Protein AF-A0A851B8M5-F1 (afdb_monomer)

Radius of gyration: 13.6 Å; Cα contacts (8 Å, |Δi|>4): 42; chains: 1; bounding box: 34×10×32 Å

Structure (mmCIF, N/CA/C/O backbone):
data_AF-A0A851B8M5-F1
#
_entry.id   AF-A0A851B8M5-F1
#
loop_
_atom_site.group_PDB
_atom_site.id
_atom_site.type_symbol
_atom_site.label_atom_id
_atom_site.label_alt_id
_atom_site.label_comp_id
_atom_site.label_asym_id
_atom_site.label_entity_id
_atom_site.label_seq_id
_atom_site.pdbx_PDB_ins_code
_atom_site.Cartn_x
_atom_site.Cartn_y
_atom_site.Cartn_z
_atom_site.occupancy
_atom_site.B_iso_or_equiv
_atom_site.auth_seq_id
_atom_site.auth_comp_id
_atom_site.auth_asym_id
_atom_site.auth_atom_id
_atom_sit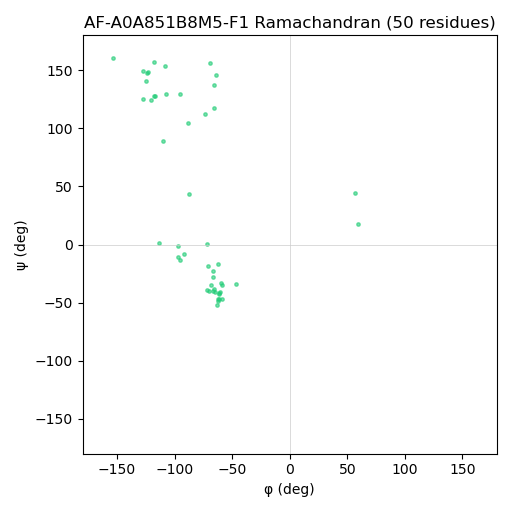e.pdbx_PDB_model_num
ATOM 1 N N . GLY A 1 1 ? 4.546 0.960 4.259 1.00 86.75 1 GLY A N 1
AT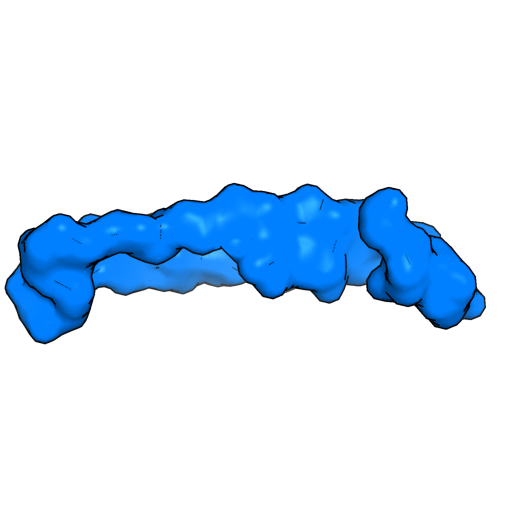OM 2 C CA . GLY A 1 1 ? 4.932 1.719 3.055 1.00 86.75 1 GLY A CA 1
ATOM 3 C C . GLY A 1 1 ? 4.663 0.877 1.827 1.00 86.75 1 GLY A C 1
ATOM 4 O O . GLY A 1 1 ? 4.519 -0.330 1.978 1.00 86.75 1 GLY A 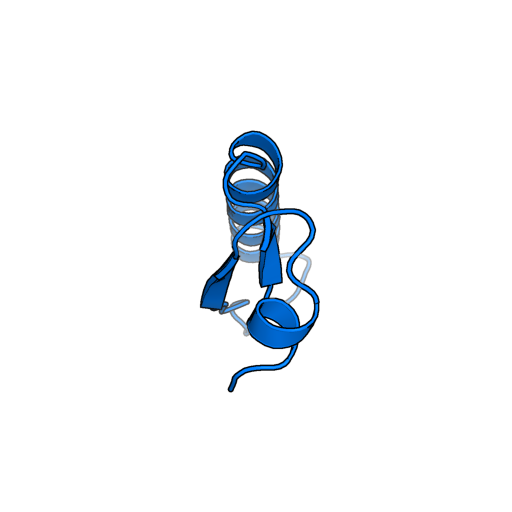O 1
ATOM 5 N N . ALA A 1 2 ? 4.580 1.492 0.653 1.00 94.50 2 ALA A N 1
ATOM 6 C CA . ALA A 1 2 ? 4.416 0.813 -0.632 1.00 94.50 2 ALA A CA 1
ATOM 7 C C . ALA A 1 2 ? 5.496 1.280 -1.620 1.00 94.50 2 ALA A C 1
ATOM 9 O O . ALA A 1 2 ? 5.959 2.420 -1.541 1.00 94.50 2 ALA A O 1
ATOM 10 N N . ILE A 1 3 ? 5.903 0.394 -2.529 1.00 94.31 3 ILE A N 1
ATOM 11 C CA . ILE A 1 3 ? 6.812 0.707 -3.634 1.00 94.31 3 ILE A CA 1
ATOM 12 C C . ILE A 1 3 ? 6.070 0.389 -4.926 1.00 94.31 3 ILE A C 1
ATOM 14 O O . ILE A 1 3 ? 5.606 -0.736 -5.097 1.00 94.31 3 ILE A O 1
ATOM 18 N N . PHE A 1 4 ? 5.962 1.374 -5.810 1.00 94.94 4 PHE A N 1
ATOM 19 C CA . PHE A 1 4 ? 5.306 1.225 -7.105 1.00 94.94 4 PHE A CA 1
ATOM 20 C C . PHE A 1 4 ? 6.257 1.620 -8.230 1.00 94.94 4 PHE A C 1
ATOM 22 O O . PHE A 1 4 ? 7.103 2.498 -8.062 1.00 94.94 4 PHE A O 1
ATOM 29 N N . GLU A 1 5 ? 6.129 0.978 -9.387 1.00 93.62 5 GLU A N 1
ATOM 30 C CA . GLU A 1 5 ? 6.858 1.398 -10.584 1.00 93.62 5 GLU A CA 1
ATOM 31 C C . GLU A 1 5 ? 6.329 2.752 -11.098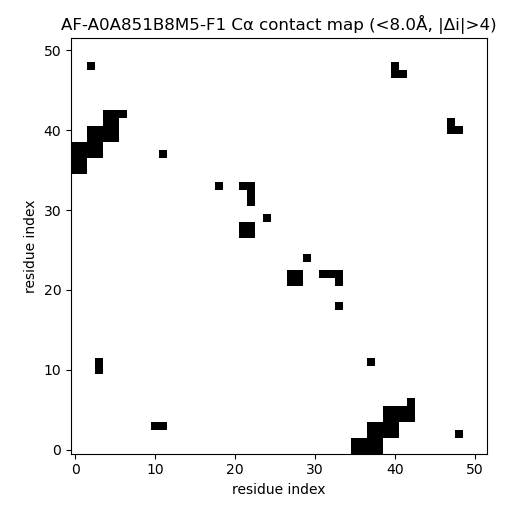 1.00 93.62 5 GLU A C 1
ATOM 33 O O . GLU A 1 5 ? 5.189 3.137 -10.846 1.00 93.62 5 GLU A O 1
ATOM 38 N N . GLY A 1 6 ? 7.142 3.504 -11.842 1.00 88.81 6 GLY A N 1
ATOM 39 C CA . GLY A 1 6 ? 6.800 4.864 -12.280 1.00 88.81 6 GLY A CA 1
ATOM 40 C C . GLY A 1 6 ? 5.565 4.970 -13.188 1.00 88.81 6 GLY A C 1
ATOM 41 O O . GLY A 1 6 ? 5.011 6.054 -13.347 1.00 88.81 6 GLY A O 1
ATOM 42 N N . ASN A 1 7 ? 5.113 3.861 -13.773 1.00 90.00 7 ASN A N 1
ATOM 43 C CA . ASN A 1 7 ? 3.900 3.767 -14.590 1.00 90.00 7 ASN A CA 1
ATOM 44 C C . ASN A 1 7 ? 2.668 3.258 -13.811 1.00 90.00 7 ASN A C 1
ATOM 46 O O . ASN A 1 7 ? 1.577 3.193 -14.378 1.00 90.00 7 ASN A O 1
ATOM 50 N N . ALA A 1 8 ? 2.805 2.934 -12.526 1.00 93.69 8 ALA A N 1
ATOM 51 C CA . ALA A 1 8 ? 1.765 2.341 -11.687 1.00 93.69 8 ALA A CA 1
ATOM 52 C C . ALA A 1 8 ? 0.855 3.396 -11.020 1.00 93.69 8 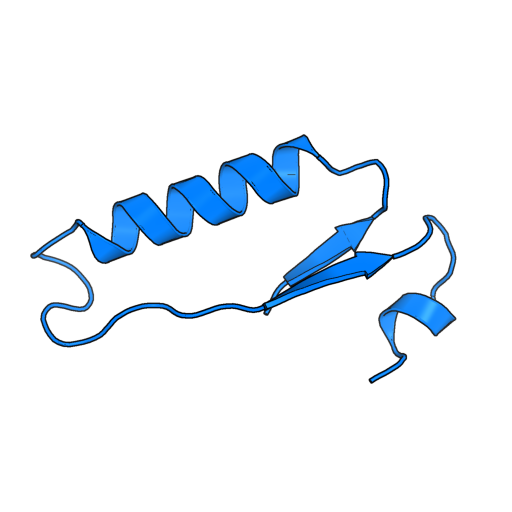ALA A C 1
ATOM 54 O O . ALA A 1 8 ? 0.507 3.309 -9.844 1.00 93.69 8 ALA A O 1
ATOM 55 N N . ALA A 1 9 ? 0.436 4.414 -11.782 1.00 93.38 9 ALA A N 1
ATOM 56 C CA . ALA A 1 9 ? -0.405 5.505 -11.274 1.00 93.38 9 ALA A CA 1
ATOM 57 C C . ALA A 1 9 ? -1.743 5.005 -10.695 1.00 93.38 9 ALA A C 1
ATOM 59 O O . ALA A 1 9 ? -2.235 5.535 -9.703 1.00 93.38 9 ALA A O 1
ATOM 60 N N . LYS A 1 10 ? -2.308 3.949 -11.293 1.00 96.75 10 LYS A N 1
ATO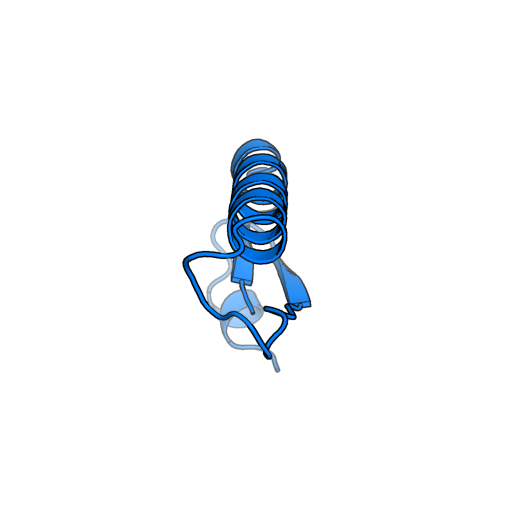M 61 C CA . LYS A 1 10 ? -3.546 3.329 -10.811 1.00 96.75 10 LYS A CA 1
ATOM 62 C C . LYS A 1 10 ? -3.352 2.613 -9.473 1.00 96.75 10 LYS A C 1
ATOM 64 O O . LYS A 1 10 ? -4.262 2.626 -8.651 1.00 96.75 10 LYS A O 1
ATOM 69 N N . ASP A 1 11 ? -2.184 2.016 -9.247 1.00 96.38 11 ASP A N 1
ATOM 70 C CA . ASP A 1 11 ? -1.884 1.349 -7.980 1.00 96.38 11 ASP A CA 1
ATOM 71 C C . ASP A 1 11 ? -1.716 2.373 -6.854 1.00 96.38 11 ASP A C 1
ATOM 73 O O . ASP A 1 11 ? -2.256 2.173 -5.770 1.00 96.38 11 ASP A O 1
ATOM 77 N N . ASP A 1 12 ? -1.065 3.511 -7.129 1.00 95.31 12 ASP A N 1
ATOM 78 C CA . ASP A 1 12 ? -0.979 4.638 -6.191 1.00 95.31 12 ASP A CA 1
ATOM 79 C C . ASP A 1 12 ? -2.370 5.166 -5.799 1.00 95.31 12 ASP A C 1
ATOM 81 O O . ASP A 1 12 ? -2.662 5.321 -4.612 1.00 95.31 12 ASP A O 1
ATOM 85 N N . GLU A 1 13 ? -3.253 5.381 -6.778 1.00 96.81 13 GLU A N 1
ATOM 86 C CA . GLU A 1 13 ? -4.618 5.863 -6.543 1.00 96.81 13 GLU A CA 1
ATOM 87 C C . GLU A 1 13 ? -5.442 4.868 -5.713 1.00 96.81 13 GLU A C 1
ATOM 89 O O . GLU A 1 13 ? -6.002 5.228 -4.674 1.00 96.81 13 GLU A O 1
ATOM 94 N N . VAL A 1 14 ? -5.476 3.600 -6.131 1.00 97.94 14 VAL A N 1
ATOM 95 C CA . VAL A 1 14 ? -6.264 2.559 -5.457 1.00 97.94 14 VAL A CA 1
ATOM 96 C C . VAL A 1 14 ? -5.727 2.287 -4.054 1.00 97.94 14 VAL A C 1
ATOM 98 O O . VAL A 1 14 ? -6.514 2.118 -3.124 1.00 97.94 14 VAL A O 1
ATOM 101 N N . PHE A 1 15 ? -4.406 2.292 -3.864 1.00 97.88 15 PHE A N 1
ATOM 102 C CA . PHE A 1 15 ? -3.801 2.120 -2.547 1.00 97.88 15 PHE A CA 1
ATOM 103 C C . PHE A 1 15 ? -4.205 3.245 -1.589 1.00 97.88 15 PHE A C 1
ATOM 105 O O . PHE A 1 15 ? -4.630 2.977 -0.463 1.00 97.88 15 PHE A O 1
ATOM 112 N N . LYS A 1 16 ? -4.124 4.507 -2.034 1.00 97.06 16 LYS A N 1
ATOM 113 C CA . LYS A 1 16 ? -4.542 5.665 -1.228 1.00 97.06 16 LYS A CA 1
ATOM 114 C C . LYS A 1 16 ? -6.026 5.602 -0.883 1.00 97.06 16 LYS A C 1
ATOM 116 O O . LYS A 1 16 ? -6.382 5.864 0.267 1.00 97.06 16 LYS A O 1
ATOM 121 N N . GLN A 1 17 ? -6.865 5.222 -1.847 1.00 97.88 17 GLN A N 1
ATOM 122 C CA . GLN A 1 17 ? -8.301 5.073 -1.634 1.00 97.88 17 GLN A CA 1
ATOM 123 C C . GLN A 1 17 ? -8.597 3.984 -0.600 1.00 97.88 17 GLN A C 1
ATOM 125 O O . GLN A 1 17 ? -9.302 4.247 0.366 1.00 97.88 17 GLN A O 1
ATOM 130 N N . ALA A 1 18 ? -7.985 2.805 -0.729 1.00 97.62 18 ALA A N 1
ATOM 131 C CA . ALA A 1 18 ? -8.192 1.704 0.207 1.00 97.62 18 ALA A CA 1
ATOM 132 C C . ALA A 1 18 ? -7.782 2.071 1.642 1.00 97.62 18 ALA A C 1
ATOM 134 O O . ALA A 1 18 ? -8.491 1.751 2.595 1.00 97.62 18 ALA A O 1
ATOM 135 N N . VAL A 1 19 ? -6.661 2.781 1.814 1.00 96.88 19 VAL A N 1
ATOM 136 C CA . VAL A 1 19 ? -6.257 3.268 3.139 1.00 96.88 19 VAL A CA 1
ATOM 137 C C . VAL A 1 19 ? -7.251 4.297 3.684 1.00 96.88 19 VAL A C 1
ATOM 139 O O . VAL A 1 19 ? -7.568 4.270 4.872 1.00 96.88 19 VAL A O 1
ATOM 142 N N . SER A 1 20 ? -7.748 5.200 2.837 1.00 96.19 20 SER A N 1
ATOM 143 C CA . SER A 1 20 ? -8.767 6.172 3.235 1.00 96.19 20 SER A CA 1
ATOM 144 C C . SER A 1 20 ? -10.053 5.476 3.682 1.00 96.19 20 SER A C 1
ATOM 146 O O . SER A 1 20 ? -10.570 5.800 4.746 1.00 96.19 20 SER A O 1
ATOM 148 N N . ASP A 1 21 ? -10.531 4.497 2.914 1.00 97.00 21 ASP A N 1
ATOM 149 C CA . ASP A 1 21 ? -11.753 3.746 3.212 1.00 97.00 21 ASP A CA 1
ATOM 150 C C . ASP A 1 21 ? -11.639 2.987 4.541 1.00 97.00 21 ASP A C 1
ATOM 152 O O . ASP A 1 21 ? -12.565 3.015 5.348 1.00 97.00 21 ASP A O 1
ATOM 156 N N . LEU A 1 22 ? -10.487 2.361 4.812 1.00 96.25 22 LEU A N 1
ATOM 157 C CA . LEU A 1 22 ? -10.235 1.671 6.081 1.00 96.25 22 LEU A CA 1
ATOM 158 C C . LEU A 1 22 ? -10.159 2.639 7.265 1.00 96.25 22 LEU A C 1
ATOM 160 O O . LEU A 1 22 ? -10.695 2.342 8.323 1.00 96.25 22 LEU A O 1
ATOM 164 N N . ASN A 1 23 ? -9.537 3.806 7.089 1.00 95.19 23 ASN A N 1
ATOM 165 C CA . ASN A 1 23 ? -9.440 4.821 8.141 1.00 95.19 23 ASN A CA 1
ATOM 166 C C . ASN A 1 23 ? -10.773 5.526 8.449 1.00 95.19 23 ASN A C 1
ATOM 168 O O . ASN A 1 23 ? -10.874 6.191 9.478 1.00 95.19 23 ASN A O 1
ATOM 172 N N . LEU A 1 24 ? -11.752 5.452 7.543 1.00 94.31 24 LEU A N 1
ATOM 173 C CA . LEU A 1 24 ? -13.115 5.960 7.740 1.00 94.31 24 LEU A CA 1
ATOM 174 C C . LEU A 1 24 ? -14.064 4.893 8.301 1.00 94.31 24 LEU A C 1
ATOM 176 O O . LEU A 1 24 ? -15.212 5.205 8.611 1.00 94.31 24 LEU A O 1
ATOM 180 N N . ASN A 1 25 ? -13.619 3.640 8.381 1.00 93.81 25 ASN A N 1
ATOM 181 C CA . ASN A 1 25 ? -14.440 2.538 8.846 1.00 93.81 25 ASN A CA 1
ATOM 182 C C . ASN A 1 25 ? -14.33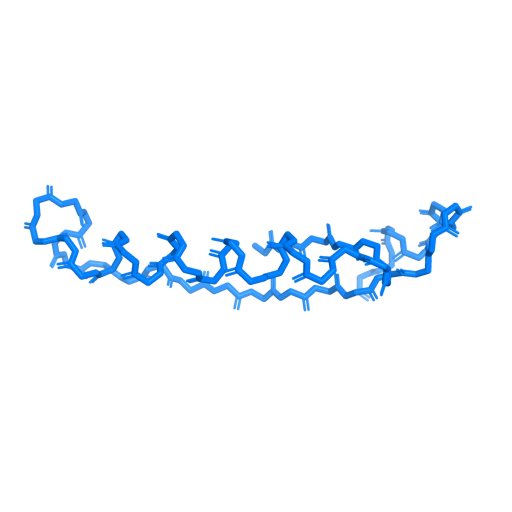7 2.397 10.371 1.00 93.81 25 ASN A C 1
ATOM 184 O O . ASN A 1 25 ? -13.373 1.842 10.884 1.00 93.81 25 ASN A O 1
ATOM 188 N N . ASP A 1 26 ? -15.375 2.827 11.088 1.00 87.56 26 ASP A N 1
ATOM 189 C CA . ASP A 1 26 ? -15.445 2.764 12.556 1.00 87.56 26 ASP A CA 1
ATOM 190 C C . ASP A 1 26 ? -15.628 1.337 13.123 1.00 87.56 26 ASP A C 1
ATOM 192 O O . ASP A 1 26 ? -15.690 1.157 14.338 1.00 87.56 26 ASP A O 1
ATOM 196 N N . ASP A 1 27 ? -15.701 0.298 12.289 1.00 93.94 27 ASP A N 1
ATOM 197 C CA . ASP A 1 27 ? -15.689 -1.104 12.731 1.00 93.94 27 ASP A CA 1
ATOM 198 C C . ASP A 1 27 ? -14.276 -1.717 12.687 1.00 93.94 27 ASP A C 1
ATOM 200 O O . ASP A 1 27 ? -14.035 -2.782 13.261 1.00 93.94 27 ASP A O 1
ATOM 204 N N . ILE A 1 28 ? -13.317 -1.060 12.020 1.00 91.50 28 ILE A N 1
ATOM 205 C CA . ILE A 1 28 ? -11.959 -1.568 11.783 1.00 91.50 28 ILE A CA 1
ATOM 206 C C . ILE A 1 28 ? -10.944 -0.516 12.238 1.00 91.50 28 ILE A C 1
ATOM 208 O O . ILE A 1 28 ? -10.958 0.605 11.760 1.00 91.50 28 ILE A O 1
ATOM 212 N N . LEU A 1 29 ? -10.009 -0.883 13.126 1.00 87.25 29 LEU A N 1
ATOM 213 C CA . LEU A 1 29 ? -8.979 0.041 13.645 1.00 87.25 29 LEU A CA 1
ATOM 214 C C . LEU A 1 29 ? -9.565 1.302 14.316 1.00 87.25 29 LEU A C 1
ATOM 216 O O . LEU A 1 29 ? -9.068 2.406 14.152 1.00 87.25 29 LEU A O 1
ATOM 220 N N . GLN A 1 30 ? -10.588 1.121 15.148 1.00 86.69 30 GLN A N 1
ATOM 221 C CA . GLN A 1 30 ? -11.381 2.179 15.801 1.00 86.69 30 GLN A CA 1
ATOM 222 C C . GLN A 1 30 ? -10.599 3.330 16.453 1.00 86.69 30 GLN A C 1
ATOM 224 O O . GLN A 1 30 ? -11.069 4.465 16.499 1.00 86.69 30 GLN A O 1
ATOM 229 N N . SER A 1 31 ? -9.424 3.042 17.006 1.00 91.06 31 SER A N 1
ATOM 230 C CA . SER A 1 31 ? -8.578 4.021 17.698 1.00 91.06 31 SER A CA 1
ATOM 231 C C . SER A 1 31 ? -7.264 4.308 16.975 1.00 91.06 31 SER A C 1
ATOM 233 O O . SER A 1 31 ? -6.443 5.069 17.486 1.00 91.06 31 SER A O 1
ATOM 235 N N . GLU A 1 32 ? -7.033 3.686 15.821 1.00 94.75 32 GLU A N 1
ATOM 236 C CA . GLU A 1 32 ? -5.768 3.748 15.097 1.00 94.75 32 GLU A CA 1
ATOM 237 C C . GLU A 1 32 ? -5.981 4.275 13.679 1.00 94.75 32 GLU A C 1
ATOM 239 O O . GLU A 1 32 ? -7.011 4.062 13.054 1.00 94.75 32 GLU A O 1
ATOM 244 N N . LYS A 1 33 ? -4.981 4.982 13.148 1.00 92.38 33 LYS A N 1
ATOM 245 C CA . LYS A 1 33 ? -4.986 5.419 11.750 1.00 92.38 33 LYS A CA 1
ATOM 246 C C . LYS A 1 33 ? -3.837 4.770 11.013 1.00 92.38 33 LYS A C 1
ATOM 248 O O . LYS A 1 33 ? -2.679 4.890 11.415 1.00 92.38 33 LYS A O 1
ATOM 253 N N . ILE A 1 34 ? -4.153 4.142 9.891 1.00 96.00 34 ILE A N 1
ATOM 254 C CA . ILE A 1 34 ? -3.166 3.646 8.946 1.00 96.00 34 ILE A CA 1
ATOM 255 C C . ILE A 1 34 ? -2.445 4.857 8.350 1.00 96.00 34 ILE A C 1
ATOM 257 O O . ILE A 1 34 ? -3.046 5.700 7.679 1.00 96.00 34 ILE A O 1
ATOM 261 N N . THR A 1 35 ? -1.139 4.923 8.590 1.00 95.88 35 THR A N 1
ATOM 262 C CA . THR A 1 35 ? -0.223 5.870 7.948 1.00 95.88 35 THR A CA 1
ATOM 263 C C . THR A 1 35 ? 0.666 5.123 6.963 1.00 95.88 35 THR A C 1
ATOM 265 O O . THR A 1 35 ? 0.891 3.917 7.088 1.00 95.88 35 THR A O 1
ATOM 268 N N . TYR A 1 36 ? 1.160 5.817 5.941 1.00 95.88 36 TYR A N 1
ATOM 269 C CA . TYR A 1 36 ? 1.973 5.191 4.908 1.00 95.88 36 TYR A CA 1
ATOM 270 C C . TYR A 1 36 ? 2.937 6.176 4.252 1.00 95.88 36 TYR A C 1
ATOM 272 O O . TYR A 1 36 ? 2.757 7.390 4.282 1.00 95.88 36 TYR A O 1
ATOM 280 N N . SER A 1 37 ? 3.951 5.605 3.617 1.00 95.50 37 SER A N 1
ATOM 281 C CA . SER A 1 37 ? 4.870 6.254 2.690 1.00 95.50 37 SER A CA 1
ATOM 282 C C . SER A 1 37 ? 4.853 5.471 1.378 1.00 95.50 37 SER A C 1
ATOM 284 O O . SER A 1 37 ? 4.778 4.238 1.402 1.00 95.50 37 SER A O 1
ATOM 286 N N . ILE A 1 38 ? 4.891 6.173 0.246 1.00 94.31 38 ILE A N 1
ATOM 287 C CA . ILE A 1 38 ? 4.938 5.573 -1.094 1.00 94.31 38 ILE A CA 1
ATOM 288 C C . ILE A 1 38 ? 6.240 6.010 -1.756 1.00 94.31 38 ILE A C 1
ATOM 290 O O . ILE A 1 38 ? 6.534 7.205 -1.800 1.00 94.31 38 ILE A O 1
ATOM 294 N N . LYS A 1 39 ? 7.017 5.047 -2.255 1.00 93.56 39 LYS A N 1
ATOM 295 C CA . LYS A 1 39 ? 8.187 5.295 -3.103 1.00 93.56 39 LYS A CA 1
ATOM 296 C C . LYS A 1 39 ? 7.850 4.883 -4.535 1.00 93.56 39 LYS A C 1
ATOM 298 O O . LYS A 1 39 ? 7.385 3.770 -4.761 1.00 93.56 39 LYS A O 1
ATOM 303 N N . LEU A 1 40 ? 8.103 5.775 -5.487 1.00 91.75 40 LEU A N 1
ATOM 304 C CA . LEU A 1 40 ? 8.024 5.457 -6.910 1.00 91.75 40 LEU A CA 1
ATOM 305 C C . LEU A 1 40 ? 9.421 5.099 -7.417 1.00 91.75 40 LEU A C 1
ATOM 307 O O . LEU A 1 40 ? 10.366 5.847 -7.169 1.00 91.75 40 LEU A O 1
ATOM 311 N N . ILE A 1 41 ? 9.545 3.968 -8.108 1.00 92.44 41 ILE A N 1
ATOM 312 C CA . ILE A 1 41 ? 10.812 3.476 -8.661 1.00 92.44 41 ILE A CA 1
ATOM 313 C C . ILE A 1 41 ? 10.757 3.373 -10.181 1.00 92.44 41 ILE A C 1
ATOM 315 O O . ILE A 1 41 ? 9.698 3.243 -10.791 1.00 92.44 41 ILE A O 1
ATOM 319 N N . GLU A 1 42 ? 11.927 3.409 -10.806 1.00 90.38 42 GLU A N 1
ATOM 320 C CA . GLU A 1 42 ? 12.062 3.087 -12.222 1.00 90.38 42 GLU A CA 1
ATOM 321 C C . GLU A 1 42 ? 11.729 1.607 -12.474 1.00 90.38 42 GLU A C 1
ATOM 323 O O . GLU A 1 42 ? 12.166 0.728 -11.727 1.00 90.38 42 GLU A O 1
ATOM 328 N N . ALA A 1 43 ? 10.980 1.334 -13.542 1.00 87.69 43 ALA A N 1
ATOM 329 C CA . ALA A 1 43 ? 10.648 -0.030 -13.936 1.00 87.69 43 ALA A CA 1
ATOM 330 C C . ALA A 1 43 ? 11.907 -0.822 -14.325 1.00 87.69 43 ALA A C 1
ATOM 332 O O . ALA A 1 43 ? 12.836 -0.284 -14.926 1.00 87.69 43 ALA A O 1
ATOM 333 N N . ASN A 1 44 ? 11.916 -2.122 -14.028 1.00 86.44 44 ASN A N 1
ATOM 334 C CA . ASN A 1 44 ? 13.037 -3.034 -14.311 1.00 86.44 44 ASN A CA 1
ATOM 335 C C . ASN A 1 44 ? 14.382 -2.662 -13.650 1.00 86.44 44 ASN A C 1
ATOM 337 O O . ASN A 1 44 ? 15.422 -3.188 -14.050 1.00 86.44 44 ASN A O 1
ATOM 341 N N . ASN A 1 45 ? 14.385 -1.800 -12.628 1.00 89.00 45 ASN A N 1
ATOM 342 C CA . ASN A 1 45 ? 15.582 -1.465 -11.861 1.00 89.00 45 ASN A CA 1
ATOM 343 C C . ASN A 1 45 ? 15.499 -2.051 -10.436 1.00 89.00 45 ASN A C 1
ATOM 345 O O . ASN A 1 45 ? 15.028 -1.385 -9.509 1.00 89.00 45 ASN A O 1
ATOM 349 N N . PRO A 1 46 ? 15.963 -3.298 -10.222 1.00 89.06 46 PRO A N 1
ATOM 350 C CA . PRO A 1 46 ? 15.849 -3.966 -8.926 1.00 89.06 46 PRO A CA 1
ATOM 351 C C . PRO A 1 46 ? 16.692 -3.303 -7.828 1.00 89.06 46 PRO A C 1
ATOM 353 O O . PRO A 1 46 ? 16.375 -3.450 -6.652 1.00 89.06 46 PRO A O 1
ATOM 356 N N . PHE A 1 47 ? 17.744 -2.555 -8.180 1.00 92.00 47 PHE A N 1
ATOM 357 C CA . PHE A 1 47 ? 18.565 -1.852 -7.192 1.00 92.00 47 PHE A CA 1
ATOM 358 C C . PHE A 1 47 ? 17.822 -0.651 -6.594 1.00 92.00 47 PHE A C 1
ATOM 360 O O . PHE A 1 47 ? 17.852 -0.456 -5.381 1.00 92.00 47 PHE A O 1
ATOM 367 N N . HIS A 1 48 ? 17.068 0.090 -7.414 1.00 84.50 48 HIS A N 1
ATOM 368 C CA . HIS A 1 48 ? 16.199 1.170 -6.936 1.00 84.50 48 HIS A CA 1
ATOM 369 C C . HIS A 1 48 ? 15.129 0.682 -5.951 1.00 84.50 48 HIS A C 1
ATOM 371 O O . HIS A 1 48 ? 14.777 1.411 -5.028 1.00 84.50 48 HIS A O 1
ATOM 377 N N . ALA A 1 49 ? 14.633 -0.548 -6.116 1.00 84.38 49 ALA A N 1
ATOM 378 C CA . ALA A 1 49 ? 13.653 -1.132 -5.200 1.00 84.38 49 ALA A CA 1
ATOM 379 C C . ALA A 1 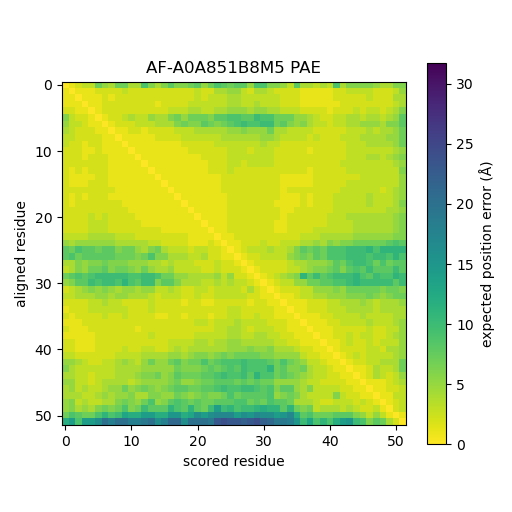49 ? 14.222 -1.397 -3.792 1.00 84.38 49 ALA A C 1
ATOM 381 O O . ALA A 1 49 ? 13.473 -1.391 -2.819 1.00 84.38 49 ALA A O 1
ATOM 382 N N . VAL A 1 50 ? 15.533 -1.636 -3.685 1.00 85.38 50 VAL A N 1
ATOM 383 C CA . VAL A 1 50 ? 16.224 -2.002 -2.434 1.00 85.38 50 VAL A CA 1
ATOM 384 C C . VAL A 1 50 ? 16.874 -0.787 -1.755 1.00 85.38 50 VAL A C 1
ATOM 386 O O . VAL A 1 50 ? 17.296 -0.874 -0.606 1.00 85.38 50 VAL A O 1
ATOM 389 N N . GLN A 1 51 ? 16.945 0.359 -2.434 1.00 77.44 51 GLN A N 1
ATOM 390 C CA . GLN A 1 51 ? 17.584 1.558 -1.903 1.00 77.44 51 GLN A CA 1
ATOM 391 C C . GLN A 1 51 ? 16.717 2.221 -0.808 1.00 77.44 51 GLN A C 1
ATOM 393 O O . GLN A 1 51 ? 15.615 2.728 -1.065 1.00 77.44 51 GLN A O 1
ATOM 398 N N . GLU A 1 52 ? 17.214 2.192 0.434 1.00 58.94 52 GL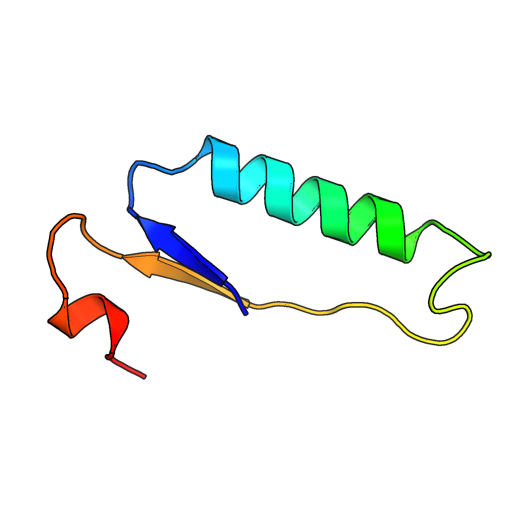U A N 1
ATOM 399 C CA . GLU A 1 52 ? 16.581 2.819 1.607 1.00 58.94 52 GLU A CA 1
ATOM 400 C C . GLU A 1 52 ? 16.667 4.348 1.595 1.00 58.94 52 GLU A C 1
ATOM 402 O O . GLU A 1 52 ? 17.754 4.903 1.324 1.00 58.94 52 GLU A O 1
#

InterPro domains:
  IPR043373 Ionotropic glutamate receptor, delta subfamily [PTHR36687] (1-52)

Secondary structure (DSSP, 8-state):
-EEEETT-HHHHHHHHHHHHHHHT-TTSSTT------EEEE-TT-HHHHH--

Sequence (52 aa):
GAIFEGNAAKDDEVFKQAVSDLNLNDDILQSEKITYSIKLIEANNPFHAVQE

pLDDT: mean 91.9, std 6.34, range [58.94, 97.94]

Solvent-accessible surface area (backbone atoms only — not comparable to full-atom values): 3322 Å² total; per-residue (Å²): 107,50,78,40,45,72,83,40,60,66,56,55,52,52,52,53,48,54,51,52,55,47,61,70,32,78,89,45,59,73,92,55,72,86,78,78,51,76,47,76,29,65,72,97,41,72,65,61,74,69,62,129

Organism: Picathartes gymnocephalus (NCBI:txid175131)

Mean predicted aligned error: 3.85 Å

Foldseek 3Di:
DEEEEPPVVVVVVVVVVVQVVQQPDCVHQVPDHDDDDYHYDHPPDVVRVVDD

Nearest PDB structures (foldseek):
  5l2e-assembly1_A  TM=9.806E-01  e=3.087E-03  Rattus norvegicus
  6lu9-assembly1_D  TM=8.998E-01  e=1.264E-02  Rattus norvegicus
  3qlt-assembly1_A  TM=9.265E-01  e=2.023E+00  Rattus norvegicus